Protein AF-A0A561V0P8-F1 (afdb_monomer_lite)

pLDDT: mean 84.34, std 19.6, range [34.81, 97.56]

Sequence (102 aa):
MCARGADRHHGPTCVIGVNARNLKTLHVDRDTFAKVAPSIPDHIVKVAASAVRGPQDLIAYADHGADAVLVGEALVTGPDPRTAVADLVAAGIRPSMRQSQD

InterPro domains:
  IPR011060 Ribulose-phosphate binding barrel [SSF51366] (14-90)
  IPR013785 Aldolase-type TIM barrel [G3DSA:3.20.20.70] (5-102)
  IPR013798 Indole-3-glycerol phosphate synthase domain [PF00218] (15-88)
  IPR045186 Indole-3-glycerol phosphate synthase [PTHR22854] (12-90)

Radius of gyration: 14.75 Å; chains: 1; bounding box: 41×28×32 Å

Foldseek 3Di:
DFDPDPDDPDPTAAEDEFEQADPVVRDGHLCSLLVCVVVDDLSHAYEYEPPCQALVSLVVSLVSPHPYYDDDPNLVVDPDNPVRVVRNVVSVPDPSPDDDDD

Organism: NCBI:txid887462

Structure (mmCIF, N/CA/C/O backbone):
data_AF-A0A561V0P8-F1
#
_entry.id   AF-A0A561V0P8-F1
#
loop_
_atom_site.group_PDB
_atom_site.id
_atom_site.type_symbol
_atom_site.label_atom_id
_atom_site.label_alt_id
_atom_site.label_comp_id
_atom_site.label_asym_id
_atom_site.label_entity_id
_atom_site.label_seq_id
_atom_site.pdbx_PDB_ins_code
_atom_site.Cartn_x
_atom_site.Cartn_y
_atom_site.Cartn_z
_atom_site.occupancy
_atom_site.B_iso_or_equiv
_atom_site.auth_seq_id
_atom_site.auth_comp_id
_atom_site.auth_asym_id
_atom_site.auth_atom_id
_atom_site.pdbx_PDB_model_num
ATOM 1 N N . MET A 1 1 ? -7.699 12.150 5.584 1.00 44.19 1 MET A N 1
ATOM 2 C CA . MET A 1 1 ? -7.993 13.361 4.782 1.00 44.19 1 MET A CA 1
ATOM 3 C C . MET A 1 1 ? -9.430 13.215 4.304 1.00 44.19 1 MET A C 1
ATOM 5 O O . MET A 1 1 ? -9.709 12.257 3.599 1.00 44.19 1 MET A O 1
ATOM 9 N N . CYS A 1 2 ? -10.364 14.057 4.753 1.00 44.47 2 CYS A N 1
ATOM 10 C CA . CYS A 1 2 ? -11.750 13.988 4.276 1.00 44.47 2 CYS A CA 1
ATOM 11 C C . CYS A 1 2 ? -11.829 14.694 2.922 1.00 44.47 2 CYS A C 1
ATOM 13 O O . CYS A 1 2 ? -11.693 15.918 2.863 1.00 44.47 2 CYS A O 1
ATOM 15 N N . ALA A 1 3 ? -12.016 13.941 1.843 1.00 44.91 3 ALA A N 1
ATOM 16 C CA . ALA A 1 3 ? -12.343 14.537 0.558 1.00 44.91 3 ALA A CA 1
ATOM 17 C C . ALA A 1 3 ? -13.835 14.894 0.583 1.00 44.91 3 ALA A C 1
ATOM 19 O O . ALA A 1 3 ? -14.683 14.031 0.804 1.00 44.91 3 ALA A O 1
ATOM 20 N N . ARG A 1 4 ? -14.172 16.174 0.400 1.00 42.19 4 ARG A N 1
ATOM 21 C CA . ARG A 1 4 ? -15.565 16.572 0.171 1.00 42.19 4 ARG A CA 1
ATOM 22 C C . ARG A 1 4 ? -15.920 16.174 -1.262 1.00 42.19 4 ARG A C 1
ATOM 24 O O . ARG A 1 4 ? -15.477 16.834 -2.196 1.00 42.19 4 ARG A O 1
ATOM 31 N N . GLY A 1 5 ? -16.667 15.085 -1.432 1.00 45.22 5 GLY A N 1
ATOM 32 C CA . GLY A 1 5 ? -17.305 14.754 -2.706 1.00 45.22 5 GLY A CA 1
ATOM 33 C C . GLY A 1 5 ? -18.402 15.774 -3.027 1.00 45.22 5 GLY A C 1
ATOM 34 O O . GLY A 1 5 ? -19.134 16.196 -2.137 1.00 45.22 5 GLY A O 1
ATOM 35 N N . ALA A 1 6 ? -18.488 16.201 -4.286 1.00 47.06 6 ALA A N 1
ATOM 36 C CA . ALA A 1 6 ? -19.380 17.261 -4.759 1.00 47.06 6 ALA A CA 1
ATOM 37 C C . ALA A 1 6 ? -20.801 16.777 -5.135 1.00 47.06 6 ALA A C 1
ATOM 39 O O . ALA A 1 6 ? -21.451 17.409 -5.965 1.00 47.06 6 ALA A O 1
ATOM 40 N N . ASP A 1 7 ? -21.296 15.684 -4.545 1.00 46.59 7 ASP A N 1
ATOM 41 C CA . ASP A 1 7 ? -22.622 15.128 -4.854 1.00 46.59 7 ASP A CA 1
ATOM 42 C C . ASP A 1 7 ? -23.526 15.080 -3.610 1.00 46.59 7 ASP A C 1
ATOM 44 O O . ASP A 1 7 ? -23.104 14.716 -2.513 1.00 46.59 7 ASP A O 1
ATOM 48 N N . ARG A 1 8 ? -24.783 15.500 -3.773 1.00 43.34 8 ARG A N 1
ATOM 49 C CA . ARG A 1 8 ? -25.718 15.913 -2.710 1.00 43.34 8 ARG A CA 1
ATOM 50 C C . ARG A 1 8 ? -26.493 14.757 -2.058 1.00 43.34 8 ARG A C 1
ATOM 52 O O . ARG A 1 8 ? -27.490 15.012 -1.388 1.00 43.34 8 ARG A O 1
ATOM 59 N N . HIS A 1 9 ? -26.033 13.511 -2.196 1.00 47.69 9 HIS A N 1
ATOM 60 C CA . HIS A 1 9 ? -26.743 12.332 -1.671 1.00 47.69 9 HIS A CA 1
ATOM 61 C C . HIS A 1 9 ? -25.894 11.311 -0.898 1.00 47.69 9 HIS A C 1
ATOM 63 O O . HIS A 1 9 ? -26.439 10.299 -0.468 1.00 47.69 9 HIS A O 1
ATOM 69 N N . HIS A 1 10 ? -24.604 11.556 -0.659 1.00 49.19 10 HIS A N 1
ATOM 70 C CA . HIS A 1 10 ? -23.785 10.740 0.247 1.00 49.19 10 HIS A CA 1
ATOM 71 C C . HIS A 1 10 ? -22.980 11.663 1.170 1.00 49.19 10 HIS A C 1
ATOM 73 O O . HIS A 1 10 ? -22.413 12.658 0.723 1.00 49.19 10 HIS A O 1
ATOM 79 N N . GLY A 1 11 ? -22.964 11.364 2.472 1.00 49.22 11 GLY A N 1
ATOM 80 C CA . GLY A 1 11 ? -22.168 12.105 3.455 1.00 49.22 11 GLY A CA 1
ATOM 81 C C . GLY A 1 11 ? -20.664 12.102 3.122 1.00 49.22 11 GLY A C 1
ATOM 82 O O . GLY A 1 11 ? -20.225 11.375 2.230 1.00 49.22 11 GLY A O 1
ATOM 83 N N . PRO A 1 12 ? -19.844 12.911 3.818 1.00 55.50 12 PRO A N 1
ATOM 84 C CA . PRO A 1 12 ? -18.423 13.042 3.508 1.00 55.50 12 PRO A CA 1
ATOM 85 C C . PRO A 1 12 ? -17.709 11.684 3.550 1.00 55.50 12 PRO A C 1
ATOM 87 O O . PRO A 1 12 ? -17.623 11.045 4.596 1.00 55.50 12 PRO A O 1
ATOM 90 N N . THR A 1 13 ? -17.146 11.269 2.416 1.00 66.75 13 THR A N 1
ATOM 91 C CA . THR A 1 13 ? -16.286 10.087 2.323 1.00 66.75 13 THR A CA 1
ATOM 92 C C . THR A 1 13 ? -14.945 10.379 2.991 1.00 66.75 13 THR A C 1
ATOM 94 O O . THR A 1 13 ? -14.141 11.183 2.505 1.00 66.75 13 THR A O 1
ATOM 97 N N . CYS A 1 14 ? -14.704 9.748 4.137 1.00 88.00 14 CYS A N 1
ATOM 98 C CA . CYS A 1 14 ? -13.429 9.829 4.836 1.00 88.00 14 CYS A CA 1
ATOM 99 C C . CYS A 1 14 ? -12.473 8.759 4.298 1.00 88.00 14 CYS A C 1
ATOM 101 O O . CYS A 1 14 ? -12.858 7.601 4.137 1.00 88.00 14 CYS A O 1
ATOM 103 N N . VAL A 1 15 ? -11.224 9.154 4.044 1.00 94.12 15 VAL A N 1
ATOM 104 C CA . VAL A 1 15 ? -10.145 8.247 3.639 1.00 94.12 15 VAL A CA 1
ATOM 105 C C . VAL A 1 15 ? -8.996 8.370 4.634 1.00 94.12 15 VAL A C 1
ATOM 107 O O . VAL A 1 15 ? -8.527 9.483 4.934 1.00 94.12 15 VAL A O 1
ATOM 110 N N . ILE A 1 16 ? -8.519 7.228 5.122 1.00 95.69 16 ILE A N 1
ATOM 111 C CA . ILE A 1 16 ? -7.324 7.126 5.959 1.00 95.69 16 ILE A CA 1
ATOM 112 C C . ILE A 1 16 ? -6.307 6.237 5.249 1.00 95.69 16 ILE A C 1
ATOM 114 O O . ILE A 1 16 ? -6.564 5.071 4.963 1.00 95.69 16 ILE A O 1
ATOM 118 N N . GLY A 1 17 ? -5.134 6.808 4.978 1.00 96.31 17 GLY A N 1
ATOM 119 C CA . GLY A 1 17 ? -3.976 6.068 4.499 1.00 96.31 17 GLY A CA 1
ATOM 120 C C . GLY A 1 17 ? -3.058 5.696 5.656 1.00 96.31 17 GLY A C 1
ATOM 121 O O . GLY A 1 17 ? -2.638 6.579 6.406 1.00 96.31 17 GLY A O 1
ATOM 122 N N . VAL A 1 18 ? -2.718 4.416 5.784 1.00 97.31 18 VAL A N 1
ATOM 123 C CA . VAL A 1 18 ? -1.706 3.936 6.731 1.00 97.31 18 VAL A CA 1
ATOM 124 C C . VAL A 1 18 ? -0.406 3.718 5.968 1.00 97.31 18 VAL A C 1
ATOM 126 O O . VAL A 1 18 ? -0.323 2.864 5.087 1.00 97.31 18 VAL A O 1
ATOM 129 N N . ASN A 1 19 ? 0.610 4.516 6.293 1.00 97.31 19 ASN A N 1
ATOM 130 C CA . ASN A 1 19 ? 1.916 4.438 5.652 1.00 97.31 19 ASN A CA 1
ATOM 131 C C . ASN A 1 19 ? 2.832 3.483 6.426 1.00 97.31 19 ASN A C 1
ATOM 133 O O . ASN A 1 19 ? 3.204 3.770 7.562 1.00 97.31 19 ASN A O 1
ATOM 137 N N . ALA A 1 20 ? 3.231 2.379 5.795 1.00 96.31 20 ALA A N 1
ATOM 138 C CA . ALA A 1 20 ? 4.167 1.404 6.358 1.00 96.31 20 ALA A CA 1
ATOM 139 C C . ALA A 1 20 ? 5.592 1.963 6.546 1.00 96.31 20 ALA A C 1
ATOM 141 O O . ALA A 1 20 ? 6.427 1.326 7.186 1.00 96.31 20 ALA A O 1
ATOM 142 N N . ARG A 1 21 ? 5.899 3.144 5.989 1.00 96.56 21 ARG A N 1
ATOM 143 C CA . ARG A 1 21 ? 7.196 3.812 6.130 1.00 96.56 21 ARG A CA 1
ATOM 144 C C . ARG A 1 21 ? 7.143 4.881 7.215 1.00 96.56 21 ARG A C 1
ATOM 146 O O . ARG A 1 21 ? 6.407 5.863 7.109 1.00 96.56 21 ARG A O 1
ATOM 153 N N . ASN A 1 22 ? 8.008 4.751 8.213 1.00 95.38 22 ASN A N 1
ATOM 154 C CA . ASN A 1 22 ? 8.266 5.825 9.161 1.00 95.38 22 ASN A CA 1
ATOM 155 C C . ASN A 1 22 ? 9.002 6.969 8.444 1.00 95.38 22 ASN A C 1
ATOM 157 O O . ASN A 1 22 ? 10.110 6.780 7.960 1.00 95.38 22 ASN A O 1
ATOM 161 N N . LEU A 1 23 ? 8.422 8.168 8.385 1.00 95.56 23 LEU A N 1
ATOM 162 C CA . LEU A 1 23 ? 9.010 9.284 7.629 1.00 95.56 23 LEU A CA 1
ATOM 163 C C . LEU A 1 23 ? 10.245 9.922 8.288 1.00 95.56 23 LEU A C 1
ATOM 165 O O . LEU A 1 23 ? 10.969 10.651 7.620 1.00 95.56 23 LEU A O 1
ATOM 169 N N . LYS A 1 24 ? 10.505 9.653 9.574 1.00 96.69 24 LYS A N 1
ATOM 170 C CA . LYS A 1 24 ? 11.695 10.158 10.280 1.00 96.69 24 LYS A CA 1
ATOM 171 C C . LYS A 1 24 ? 12.917 9.274 10.043 1.00 96.69 24 LYS A C 1
ATOM 173 O O . LYS A 1 24 ? 14.023 9.785 9.936 1.00 96.69 24 LYS A O 1
ATOM 178 N N . THR A 1 25 ? 12.718 7.956 9.995 1.00 96.94 25 THR A N 1
ATOM 179 C CA . THR A 1 25 ? 13.808 6.967 9.880 1.00 96.94 25 THR A CA 1
ATOM 180 C C . THR A 1 25 ? 13.864 6.281 8.521 1.00 96.94 25 THR A C 1
ATOM 182 O O . THR A 1 25 ? 14.819 5.571 8.232 1.00 96.94 25 THR A O 1
ATOM 185 N N . LEU A 1 26 ? 12.822 6.447 7.706 1.00 94.25 26 LEU A N 1
ATOM 186 C CA . LEU A 1 26 ? 12.575 5.751 6.439 1.00 94.25 26 LEU A CA 1
ATOM 187 C C . LEU A 1 26 ? 12.457 4.225 6.554 1.00 94.25 26 LEU A C 1
ATOM 189 O O . LEU A 1 26 ? 12.297 3.557 5.530 1.00 94.25 26 LEU A O 1
ATOM 193 N N . HIS A 1 27 ? 12.464 3.689 7.779 1.00 95.94 27 HIS A N 1
ATOM 194 C CA . HIS A 1 27 ? 12.245 2.276 8.053 1.00 95.94 27 HIS A CA 1
ATOM 195 C C . HIS A 1 27 ? 10.836 1.863 7.628 1.00 95.94 27 HIS A C 1
ATOM 197 O O . HIS A 1 27 ? 9.860 2.566 7.908 1.00 95.94 27 HIS A O 1
ATOM 203 N N . VAL A 1 28 ? 10.740 0.704 6.985 1.00 94.31 28 VAL A N 1
ATOM 204 C CA . VAL A 1 28 ? 9.481 0.124 6.526 1.00 94.31 28 VAL A CA 1
ATOM 205 C C . VAL A 1 28 ? 9.096 -1.027 7.452 1.00 94.31 28 VAL A C 1
ATOM 207 O O . VAL A 1 28 ? 9.780 -2.044 7.484 1.00 94.31 28 VAL A O 1
ATOM 210 N N . ASP A 1 29 ? 7.995 -0.872 8.187 1.00 95.06 29 ASP A N 1
ATOM 211 C CA . ASP A 1 29 ? 7.345 -1.955 8.935 1.00 95.06 29 ASP A CA 1
ATOM 212 C C . ASP A 1 29 ? 6.065 -2.361 8.196 1.00 95.06 29 ASP A C 1
ATOM 214 O O . ASP A 1 29 ? 5.076 -1.621 8.167 1.00 95.06 29 ASP A O 1
ATOM 218 N N . ARG A 1 30 ? 6.090 -3.552 7.591 1.00 91.31 30 ARG A N 1
ATOM 219 C CA . ARG A 1 30 ? 4.997 -4.065 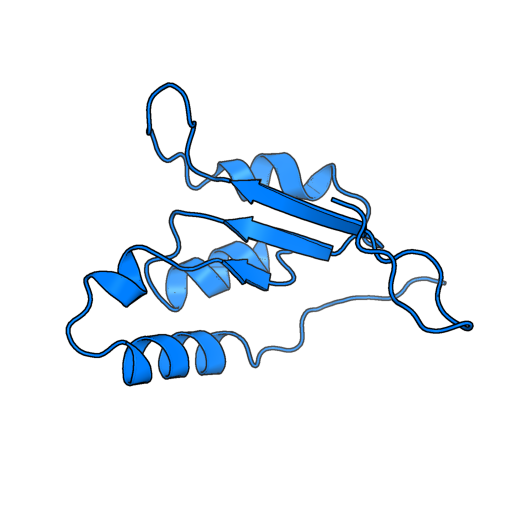6.756 1.00 91.31 30 ARG A CA 1
ATOM 220 C C . ARG A 1 30 ? 3.757 -4.432 7.566 1.00 91.31 30 ARG A C 1
ATOM 222 O O . ARG A 1 30 ? 2.658 -4.362 7.018 1.00 91.31 30 ARG A O 1
ATOM 229 N N . ASP A 1 31 ? 3.925 -4.695 8.859 1.00 95.25 31 ASP A N 1
ATOM 230 C CA . ASP A 1 31 ? 2.843 -5.066 9.770 1.00 95.25 31 ASP A CA 1
ATOM 231 C C . ASP A 1 31 ? 2.095 -3.836 10.304 1.00 95.25 31 ASP A C 1
ATOM 233 O O . ASP A 1 31 ? 1.057 -3.970 10.951 1.00 95.25 31 ASP A O 1
ATOM 237 N N . THR A 1 32 ? 2.591 -2.620 10.030 1.00 96.88 32 THR A N 1
ATOM 238 C CA . THR A 1 32 ? 1.961 -1.361 10.472 1.00 96.88 32 THR A CA 1
ATOM 239 C C . THR A 1 32 ? 0.485 -1.308 10.091 1.00 96.88 32 THR A C 1
ATOM 241 O O . THR A 1 32 ? -0.347 -0.921 10.908 1.00 96.88 32 THR A O 1
ATOM 244 N N . PHE A 1 33 ? 0.140 -1.724 8.868 1.00 97.31 33 PHE A N 1
ATOM 245 C CA . PHE A 1 33 ? -1.250 -1.726 8.420 1.00 97.31 33 PHE A CA 1
ATOM 246 C C . PHE A 1 33 ? -2.113 -2.661 9.269 1.00 97.31 33 PHE A C 1
ATOM 248 O O . PHE A 1 33 ? -3.117 -2.217 9.812 1.00 97.31 33 PHE A O 1
ATOM 255 N N . ALA A 1 34 ? -1.690 -3.915 9.449 1.00 96.38 34 ALA A N 1
ATOM 256 C CA . ALA A 1 34 ? -2.418 -4.911 10.235 1.00 96.38 34 ALA A CA 1
ATOM 257 C C . ALA A 1 34 ? -2.630 -4.472 11.695 1.00 96.38 34 ALA A C 1
ATOM 259 O O . ALA A 1 34 ? -3.667 -4.761 12.287 1.00 96.38 34 ALA A O 1
ATOM 260 N N . LYS A 1 35 ? -1.673 -3.727 12.266 1.00 97.31 35 LYS A N 1
ATOM 261 C CA . LYS A 1 35 ? -1.763 -3.171 13.626 1.00 97.31 35 LYS A CA 1
ATOM 262 C C . LYS A 1 35 ? -2.759 -2.008 13.726 1.00 97.31 35 LYS A C 1
ATOM 264 O O . LYS A 1 35 ? -3.415 -1.859 14.752 1.00 97.31 35 LYS A O 1
ATOM 269 N N . VAL A 1 36 ? -2.856 -1.167 12.693 1.00 97.00 36 VAL A N 1
ATOM 270 C CA . VAL A 1 36 ? -3.648 0.079 12.722 1.00 97.00 36 VAL A CA 1
ATOM 271 C C . VAL A 1 36 ? -5.060 -0.108 12.164 1.00 97.00 36 VAL A C 1
ATOM 273 O O . VAL A 1 36 ? -6.002 0.470 12.704 1.00 97.00 36 VAL A O 1
ATOM 276 N N . ALA A 1 37 ? -5.232 -0.911 11.113 1.00 96.06 37 ALA A N 1
ATOM 277 C CA . ALA A 1 37 ? -6.500 -1.078 10.402 1.00 96.06 37 ALA A CA 1
ATOM 278 C C . ALA A 1 37 ? -7.702 -1.438 11.301 1.00 96.06 37 ALA A C 1
ATOM 280 O O . ALA A 1 37 ? -8.763 -0.848 11.085 1.00 96.06 37 ALA A O 1
ATOM 281 N N . PRO A 1 38 ? -7.569 -2.286 12.347 1.00 96.06 38 PRO A N 1
ATOM 282 C CA . PRO A 1 38 ? -8.678 -2.590 13.259 1.00 96.06 38 PRO A CA 1
ATOM 283 C C . PRO A 1 38 ? -9.198 -1.388 14.064 1.00 96.06 38 PRO A C 1
ATOM 285 O O . PRO A 1 38 ? -10.314 -1.423 14.566 1.00 96.06 38 PRO A O 1
ATOM 288 N N . SER A 1 39 ? -8.402 -0.322 14.205 1.00 96.69 39 SER A N 1
ATOM 289 C CA . SER A 1 39 ? -8.813 0.912 14.895 1.00 96.69 39 SER A CA 1
ATOM 290 C C . SER A 1 39 ? -9.553 1.905 13.992 1.00 96.69 39 SER A C 1
ATOM 292 O O . SER A 1 39 ? -10.085 2.902 14.480 1.00 96.69 39 SER A O 1
ATOM 294 N N . ILE A 1 40 ? -9.579 1.658 12.677 1.00 94.38 40 ILE A N 1
ATOM 295 C CA . ILE A 1 40 ? -10.234 2.526 11.700 1.00 94.38 40 ILE A CA 1
ATOM 296 C C . ILE A 1 40 ? -11.674 2.032 11.485 1.00 94.38 40 ILE A C 1
ATOM 298 O O . ILE A 1 40 ? -11.845 0.892 11.049 1.00 94.38 40 ILE A O 1
ATOM 302 N N . PRO A 1 41 ? -12.701 2.873 11.722 1.00 93.44 41 PRO A N 1
ATOM 303 C CA . PRO A 1 41 ? -14.096 2.513 11.475 1.00 93.44 41 PRO A CA 1
ATOM 304 C C . PRO A 1 41 ? -14.354 2.024 10.043 1.00 93.44 41 PRO A C 1
ATOM 306 O O . PRO A 1 41 ? -13.830 2.590 9.087 1.00 93.44 41 PRO A O 1
ATOM 309 N N . ASP A 1 42 ? -15.235 1.037 9.877 1.00 89.50 42 ASP A N 1
ATOM 310 C CA . ASP A 1 42 ? -15.475 0.368 8.582 1.00 89.50 42 ASP A CA 1
ATOM 311 C C . ASP A 1 42 ? -16.168 1.235 7.520 1.00 89.50 42 ASP A C 1
ATOM 313 O O . ASP A 1 42 ? -16.162 0.919 6.328 1.00 89.50 42 ASP A O 1
ATOM 317 N N . HIS A 1 43 ? -16.755 2.363 7.925 1.00 87.62 43 HIS A N 1
ATOM 318 C CA . HIS A 1 43 ? -17.303 3.350 6.993 1.00 87.62 43 HIS A CA 1
ATOM 319 C C . HIS A 1 43 ? -16.223 4.236 6.347 1.00 87.62 43 HIS A C 1
ATOM 321 O O . HIS A 1 43 ? -16.530 4.994 5.426 1.00 87.62 43 HIS A O 1
ATOM 327 N N . ILE A 1 44 ? -14.977 4.168 6.825 1.00 92.75 44 ILE A N 1
ATOM 328 C CA . ILE A 1 44 ? -13.836 4.919 6.296 1.00 92.75 44 ILE A CA 1
ATOM 329 C C . ILE A 1 44 ? -13.079 4.036 5.310 1.00 92.75 44 ILE A C 1
ATOM 331 O O . ILE A 1 44 ? -12.757 2.896 5.627 1.00 92.75 44 ILE A O 1
ATOM 335 N N . VAL A 1 45 ? -12.729 4.595 4.151 1.00 93.50 45 VAL A N 1
ATOM 336 C CA . VAL A 1 45 ? -11.875 3.914 3.170 1.00 93.50 45 VAL A CA 1
ATOM 337 C C . VAL A 1 45 ? -10.447 3.827 3.711 1.00 93.50 45 VAL A C 1
ATOM 339 O O . VAL A 1 45 ? -9.819 4.855 4.007 1.00 93.50 45 VAL A O 1
ATOM 342 N N . LYS A 1 46 ? -9.924 2.608 3.818 1.00 95.69 46 LYS A N 1
ATOM 343 C CA . LYS A 1 46 ? -8.601 2.279 4.355 1.00 95.69 46 LYS A CA 1
ATOM 344 C C . LYS A 1 46 ? -7.634 2.046 3.196 1.00 95.69 46 LYS A C 1
ATOM 346 O O . LYS A 1 46 ? -7.818 1.136 2.392 1.00 95.69 46 LYS A O 1
ATOM 351 N N . VAL A 1 47 ? -6.578 2.854 3.113 1.00 96.56 47 VAL A N 1
ATOM 352 C CA . VAL A 1 47 ? -5.547 2.732 2.068 1.00 96.56 47 VAL A CA 1
ATOM 353 C C . VAL A 1 47 ? -4.238 2.256 2.686 1.00 96.56 47 VAL A C 1
ATOM 355 O O . VAL A 1 47 ? -3.679 2.934 3.551 1.00 96.56 47 VAL A O 1
ATOM 358 N N . ALA A 1 48 ? -3.713 1.118 2.237 1.00 96.69 48 ALA A N 1
ATOM 359 C CA . ALA A 1 48 ? -2.363 0.689 2.594 1.00 96.69 48 ALA A CA 1
ATOM 360 C C . ALA A 1 48 ? -1.342 1.393 1.691 1.00 96.69 48 ALA A C 1
ATOM 362 O O . ALA A 1 48 ? -1.443 1.334 0.465 1.00 96.69 48 ALA A O 1
ATOM 363 N N . ALA A 1 49 ? -0.362 2.076 2.280 1.00 95.06 49 ALA A N 1
ATOM 364 C CA . ALA A 1 49 ? 0.651 2.819 1.538 1.00 95.06 49 ALA A CA 1
ATOM 365 C C . ALA A 1 49 ? 2.066 2.374 1.917 1.00 95.06 49 ALA A C 1
ATOM 367 O O . ALA A 1 49 ? 2.354 2.105 3.084 1.00 95.06 49 ALA A O 1
ATOM 368 N N . SER A 1 50 ? 2.964 2.398 0.928 1.00 89.25 50 SER A N 1
ATOM 369 C CA . SER A 1 50 ? 4.329 1.854 1.007 1.00 89.25 50 SER A CA 1
ATOM 370 C C . SER A 1 50 ? 4.373 0.326 1.143 1.00 89.25 50 SER A C 1
ATOM 372 O O . SER A 1 50 ? 3.402 -0.317 1.516 1.00 89.25 50 SER A O 1
ATOM 374 N N . ALA A 1 51 ? 5.529 -0.264 0.823 1.00 87.06 51 ALA A N 1
ATOM 375 C CA . ALA A 1 51 ? 5.810 -1.700 0.961 1.00 87.06 51 ALA A CA 1
ATOM 376 C C . ALA A 1 51 ? 4.967 -2.670 0.110 1.00 87.06 51 ALA A C 1
ATOM 378 O O . ALA A 1 51 ? 5.045 -3.882 0.309 1.00 87.06 51 ALA A O 1
ATOM 379 N N . VAL A 1 52 ? 4.211 -2.155 -0.860 1.00 92.25 52 VAL A N 1
ATOM 380 C CA . VAL A 1 52 ? 3.545 -2.957 -1.889 1.00 92.25 52 VAL A CA 1
ATOM 381 C C . VAL A 1 52 ? 4.518 -3.141 -3.045 1.00 92.25 52 VAL A C 1
ATOM 383 O O . VAL A 1 52 ? 4.806 -2.189 -3.771 1.00 92.25 52 VAL A O 1
ATOM 386 N N . ARG A 1 53 ? 5.067 -4.347 -3.193 1.00 92.94 53 ARG A N 1
ATOM 387 C CA . ARG A 1 53 ? 6.043 -4.669 -4.250 1.00 92.94 53 ARG A CA 1
ATOM 388 C C . ARG A 1 53 ? 5.423 -5.458 -5.398 1.00 92.94 53 ARG A C 1
ATOM 390 O O . ARG A 1 53 ? 6.036 -5.578 -6.448 1.00 92.94 53 ARG A O 1
ATOM 397 N N . GLY A 1 54 ? 4.215 -5.984 -5.202 1.00 94.12 54 GLY A N 1
ATOM 398 C CA . GLY A 1 54 ? 3.503 -6.763 -6.204 1.00 94.12 54 GLY A CA 1
ATOM 399 C C . GLY A 1 54 ? 2.214 -7.395 -5.668 1.00 94.12 54 GLY A C 1
ATOM 400 O O . GLY A 1 54 ? 1.799 -7.096 -4.543 1.00 94.12 54 GLY A O 1
ATOM 401 N N . PRO A 1 55 ? 1.600 -8.297 -6.454 1.00 95.06 55 PRO A N 1
ATOM 402 C CA . PRO A 1 55 ? 0.317 -8.938 -6.155 1.00 95.06 55 PRO A CA 1
ATOM 403 C C . PRO A 1 55 ? 0.195 -9.583 -4.770 1.00 95.06 55 PRO A C 1
ATOM 405 O O . PRO A 1 55 ? -0.828 -9.432 -4.111 1.00 95.06 55 PRO A O 1
ATOM 408 N N . GLN A 1 56 ? 1.232 -10.284 -4.301 1.00 94.88 56 GLN A N 1
ATOM 409 C CA . GLN A 1 56 ? 1.194 -10.965 -2.999 1.00 94.88 56 GLN A CA 1
ATOM 410 C C . GLN A 1 56 ? 1.069 -9.982 -1.833 1.00 94.88 56 GLN A C 1
ATOM 412 O O . GLN A 1 56 ? 0.324 -10.227 -0.889 1.00 94.88 56 GLN A O 1
ATOM 417 N N . ASP A 1 57 ? 1.771 -8.852 -1.920 1.00 94.75 57 ASP A N 1
ATOM 418 C CA . ASP A 1 57 ? 1.712 -7.817 -0.893 1.00 94.75 57 ASP A CA 1
ATOM 419 C C . ASP A 1 57 ? 0.332 -7.140 -0.892 1.00 94.75 57 ASP A C 1
ATOM 421 O O . ASP A 1 57 ? -0.210 -6.862 0.173 1.00 94.75 57 ASP A O 1
ATOM 425 N N . LEU A 1 58 ? -0.256 -6.921 -2.077 1.00 94.69 58 LEU A N 1
ATOM 426 C CA . LEU A 1 58 ? -1.623 -6.412 -2.216 1.00 94.69 58 LEU A CA 1
ATOM 427 C C . LEU A 1 58 ? 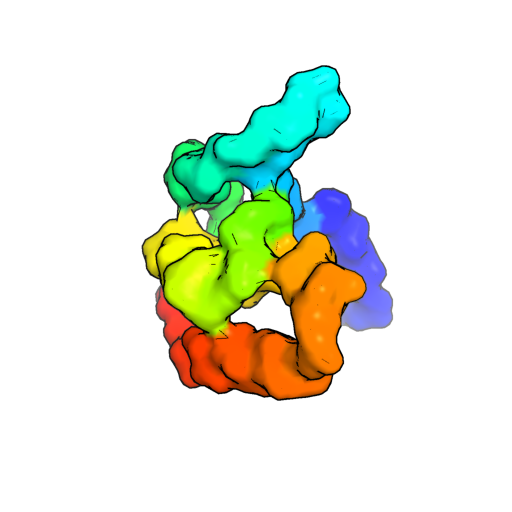-2.633 -7.349 -1.551 1.00 94.69 58 LEU A C 1
ATOM 429 O O . LEU A 1 58 ? -3.454 -6.880 -0.768 1.00 94.69 58 LEU A O 1
ATOM 433 N N . ILE A 1 59 ? -2.552 -8.654 -1.831 1.00 94.31 59 ILE A N 1
ATOM 434 C CA . ILE A 1 59 ? -3.448 -9.657 -1.240 1.00 94.31 59 ILE A CA 1
ATOM 435 C C . ILE A 1 59 ? -3.327 -9.642 0.287 1.00 94.31 59 ILE A C 1
ATOM 437 O O . ILE A 1 59 ? -4.344 -9.574 0.964 1.00 94.31 59 ILE A O 1
ATOM 441 N N . ALA A 1 60 ? -2.107 -9.603 0.828 1.00 93.94 60 ALA A N 1
ATOM 442 C CA . ALA A 1 60 ? -1.901 -9.531 2.274 1.00 93.94 60 ALA A CA 1
ATOM 443 C C . ALA A 1 60 ? -2.528 -8.269 2.899 1.00 93.94 60 ALA A C 1
ATOM 445 O O . ALA A 1 60 ? -3.156 -8.343 3.952 1.00 93.94 60 ALA A O 1
ATOM 446 N N . TYR A 1 61 ? -2.406 -7.102 2.255 1.00 95.69 61 TYR A N 1
ATOM 447 C CA . TYR A 1 61 ? -3.070 -5.889 2.742 1.00 95.69 61 TYR A CA 1
ATOM 448 C C . TYR A 1 61 ? -4.597 -5.968 2.633 1.00 95.69 61 TYR A C 1
ATOM 450 O O . TYR A 1 61 ? -5.289 -5.506 3.542 1.00 95.69 61 TYR A O 1
ATOM 458 N N . ALA A 1 62 ? -5.125 -6.575 1.569 1.00 94.00 62 ALA A N 1
ATOM 459 C CA . ALA A 1 62 ? -6.558 -6.815 1.417 1.00 94.00 62 ALA A CA 1
ATOM 460 C C . ALA A 1 62 ? -7.095 -7.759 2.508 1.00 94.00 62 ALA A C 1
ATOM 462 O O . ALA A 1 62 ? -8.132 -7.467 3.100 1.00 94.00 62 ALA A O 1
ATOM 463 N N . ASP A 1 63 ? -6.355 -8.819 2.854 1.00 93.75 63 ASP A N 1
ATOM 464 C CA . ASP A 1 63 ? -6.698 -9.747 3.944 1.00 93.75 63 ASP A CA 1
ATOM 465 C C . ASP A 1 63 ? -6.722 -9.046 5.321 1.00 93.75 63 ASP A C 1
ATOM 467 O O . ASP A 1 63 ? -7.429 -9.471 6.234 1.00 93.75 63 ASP A O 1
ATOM 471 N N . HIS A 1 64 ? -6.002 -7.929 5.467 1.00 94.81 64 HIS A N 1
ATOM 472 C CA . HIS A 1 64 ? -6.044 -7.058 6.646 1.00 94.81 64 HIS A CA 1
ATOM 473 C C . HIS A 1 64 ? -7.083 -5.925 6.558 1.00 94.81 64 HIS A C 1
ATOM 475 O O . HIS A 1 64 ? -7.126 -5.060 7.437 1.00 94.81 64 HIS A O 1
ATOM 481 N N . GLY A 1 65 ? -7.926 -5.918 5.524 1.00 94.12 65 GLY A N 1
ATOM 482 C CA . GLY A 1 65 ? -9.030 -4.971 5.367 1.00 94.12 65 GLY A CA 1
ATOM 483 C C . GLY A 1 65 ? -8.671 -3.675 4.639 1.00 94.12 65 GLY A C 1
ATOM 484 O O . GLY A 1 65 ? -9.342 -2.667 4.848 1.00 94.12 65 GLY A O 1
ATOM 485 N N . ALA A 1 66 ? -7.616 -3.656 3.820 1.00 95.38 66 ALA A N 1
ATOM 486 C CA . ALA A 1 66 ? -7.375 -2.536 2.914 1.00 95.38 66 ALA A CA 1
ATOM 487 C C . ALA A 1 66 ? -8.416 -2.510 1.785 1.00 95.38 66 ALA A C 1
ATOM 489 O O . ALA A 1 66 ? -8.596 -3.500 1.080 1.00 95.38 66 ALA A O 1
ATOM 490 N N . ASP A 1 67 ? -9.034 -1.349 1.568 1.00 94.88 67 ASP A N 1
ATOM 491 C CA . ASP A 1 67 ? -9.919 -1.104 0.424 1.00 94.88 67 ASP A CA 1
ATOM 492 C C . ASP A 1 67 ? -9.122 -0.769 -0.843 1.00 94.88 67 ASP A C 1
ATOM 494 O O . ASP A 1 67 ? -9.577 -0.985 -1.964 1.00 94.88 67 ASP A O 1
ATOM 498 N N . ALA A 1 68 ? -7.923 -0.210 -0.666 1.00 94.81 68 ALA A N 1
ATOM 499 C CA . ALA A 1 68 ? -7.016 0.127 -1.751 1.00 94.81 68 ALA A CA 1
ATOM 500 C C . ALA A 1 68 ? -5.552 0.062 -1.305 1.00 94.81 68 ALA A C 1
ATOM 502 O O . ALA A 1 68 ? -5.222 0.179 -0.121 1.00 94.81 68 ALA A O 1
ATOM 503 N N . VAL A 1 69 ? -4.660 -0.045 -2.288 1.00 96.12 69 VAL A N 1
ATOM 504 C CA . VAL A 1 69 ? -3.213 0.074 -2.101 1.00 96.12 69 VAL A CA 1
ATOM 505 C C . VAL A 1 69 ? -2.661 1.268 -2.874 1.00 96.12 69 VAL A C 1
ATOM 507 O O . VAL A 1 69 ? -3.089 1.551 -3.991 1.00 96.12 69 VAL A O 1
ATOM 510 N N . LEU A 1 70 ? -1.675 1.952 -2.295 1.00 96.56 70 LEU A N 1
ATOM 511 C CA . LEU A 1 70 ? -0.889 2.983 -2.967 1.00 96.56 70 LEU A CA 1
ATOM 512 C C . LEU A 1 70 ? 0.508 2.436 -3.264 1.00 96.56 70 LEU A C 1
ATOM 514 O O . LEU A 1 70 ? 1.289 2.153 -2.351 1.00 96.56 70 LEU A O 1
ATOM 518 N N . VAL A 1 71 ? 0.824 2.326 -4.555 1.00 95.12 71 VAL A N 1
ATOM 519 C CA . VAL A 1 71 ? 2.080 1.759 -5.060 1.00 95.12 71 VAL A CA 1
ATOM 520 C C . VAL A 1 71 ? 2.876 2.841 -5.783 1.00 95.12 71 VAL A C 1
ATOM 522 O O . VAL A 1 71 ? 2.349 3.520 -6.657 1.00 95.12 71 VAL A O 1
ATOM 525 N N . GLY A 1 72 ? 4.142 3.015 -5.404 1.00 92.94 72 GLY A N 1
ATOM 526 C CA . GLY A 1 72 ? 5.041 4.011 -5.995 1.00 92.94 72 GLY A CA 1
ATOM 527 C C . GLY A 1 72 ? 6.337 3.377 -6.483 1.00 92.94 72 GLY A C 1
ATOM 528 O O . GLY A 1 72 ? 6.482 3.093 -7.665 1.00 92.94 72 GLY A O 1
ATOM 529 N N . GLU A 1 73 ? 7.262 3.113 -5.557 1.00 91.88 73 GLU A N 1
ATOM 530 C CA . GLU A 1 73 ? 8.631 2.644 -5.836 1.00 91.88 73 GLU A CA 1
ATOM 531 C C . GLU A 1 73 ? 8.699 1.443 -6.796 1.00 91.88 73 GLU A C 1
ATOM 533 O O . GLU A 1 73 ? 9.454 1.473 -7.766 1.00 91.88 73 GLU A O 1
ATOM 538 N N . ALA A 1 74 ? 7.863 0.423 -6.582 1.00 90.75 74 ALA A N 1
ATOM 539 C CA . ALA A 1 74 ? 7.835 -0.771 -7.429 1.00 90.75 74 ALA A CA 1
ATOM 540 C C . ALA A 1 74 ? 7.403 -0.477 -8.878 1.00 90.75 74 ALA A C 1
ATOM 542 O O . ALA A 1 74 ? 7.873 -1.133 -9.801 1.00 90.75 74 ALA A O 1
ATOM 543 N N . LEU A 1 75 ? 6.545 0.530 -9.090 1.00 94.56 75 LEU A N 1
ATOM 544 C CA . LEU A 1 75 ? 6.106 0.932 -10.428 1.00 94.56 75 LEU A CA 1
ATOM 545 C C . LEU A 1 75 ? 7.128 1.835 -11.123 1.00 94.56 75 LEU A C 1
ATOM 547 O O . LEU A 1 75 ? 7.298 1.729 -12.330 1.00 94.56 75 LEU A O 1
ATOM 551 N N . VAL A 1 76 ? 7.814 2.714 -10.384 1.00 94.25 76 VAL A N 1
ATOM 552 C CA . VAL A 1 76 ? 8.760 3.679 -10.982 1.00 94.25 76 VAL A CA 1
ATOM 553 C C . VAL A 1 76 ? 10.150 3.098 -11.239 1.00 94.25 76 VAL A C 1
ATOM 555 O O . VAL A 1 76 ? 10.879 3.631 -12.069 1.00 94.25 76 VAL A O 1
ATOM 558 N N . THR A 1 77 ? 10.534 2.034 -10.530 1.00 92.81 77 THR A N 1
ATOM 559 C CA . THR A 1 77 ? 11.834 1.360 -10.713 1.00 92.81 77 THR A CA 1
ATOM 560 C C . THR A 1 77 ? 11.741 0.098 -11.574 1.00 92.81 77 THR A C 1
ATOM 562 O O . THR A 1 77 ? 12.766 -0.410 -12.026 1.00 92.81 77 THR A O 1
ATOM 565 N N . GLY A 1 78 ? 10.528 -0.413 -11.801 1.00 90.69 78 GLY A N 1
ATOM 566 C CA . GLY A 1 78 ? 10.287 -1.600 -12.613 1.00 90.69 78 GLY A CA 1
ATOM 567 C C . GLY A 1 78 ? 10.512 -1.360 -14.115 1.00 90.69 78 GLY A C 1
ATOM 568 O O . GLY A 1 78 ? 10.355 -0.236 -14.593 1.00 90.69 78 GLY A O 1
ATOM 569 N N . PRO A 1 79 ? 10.841 -2.413 -14.885 1.00 93.06 79 PRO A N 1
ATOM 570 C CA . PRO A 1 79 ? 11.113 -2.300 -16.321 1.00 93.06 79 PRO A CA 1
ATOM 571 C C . PRO A 1 79 ? 9.849 -2.089 -17.172 1.00 93.06 79 PRO A C 1
ATOM 573 O O . PRO A 1 79 ? 9.947 -1.585 -18.287 1.00 93.06 79 PRO A O 1
ATOM 576 N N . ASP A 1 80 ? 8.675 -2.477 -16.663 1.00 96.69 80 ASP A N 1
ATOM 577 C CA . ASP A 1 80 ? 7.386 -2.348 -17.348 1.00 96.69 80 ASP A CA 1
ATOM 578 C C . ASP A 1 80 ? 6.267 -1.983 -16.348 1.00 96.69 80 ASP A C 1
ATOM 580 O O . ASP A 1 80 ? 5.633 -2.866 -15.757 1.00 96.69 80 ASP A O 1
ATOM 584 N N . PRO A 1 81 ? 5.998 -0.681 -16.136 1.00 95.81 81 PRO A N 1
ATOM 585 C CA . PRO A 1 81 ? 4.956 -0.235 -15.215 1.00 95.81 81 PRO A CA 1
ATOM 586 C C . PRO A 1 81 ? 3.549 -0.641 -15.665 1.00 95.81 81 PRO A C 1
ATOM 588 O O . PRO A 1 81 ? 2.665 -0.788 -14.822 1.00 95.81 81 PRO A O 1
ATOM 591 N N . ARG A 1 82 ? 3.314 -0.837 -16.971 1.00 97.56 82 ARG A N 1
ATOM 592 C CA . ARG A 1 82 ? 1.990 -1.211 -17.484 1.00 97.56 82 ARG A CA 1
ATOM 593 C C . ARG A 1 82 ? 1.639 -2.627 -17.052 1.00 97.56 82 ARG A C 1
ATOM 595 O O . ARG A 1 82 ? 0.548 -2.839 -16.526 1.00 97.56 82 ARG A O 1
ATOM 602 N N . THR A 1 83 ? 2.560 -3.565 -17.256 1.00 97.31 83 THR A N 1
ATOM 603 C CA . THR A 1 83 ? 2.377 -4.957 -16.826 1.00 97.31 83 THR A CA 1
ATOM 604 C C . THR A 1 83 ? 2.280 -5.041 -15.303 1.00 97.31 83 THR A C 1
ATOM 606 O O . THR A 1 83 ? 1.343 -5.645 -14.791 1.00 97.31 83 THR A O 1
ATOM 609 N N . ALA A 1 84 ? 3.139 -4.325 -14.568 1.00 96.06 84 ALA A N 1
ATOM 610 C CA . ALA A 1 84 ? 3.085 -4.308 -13.104 1.00 96.06 84 ALA A CA 1
ATOM 611 C C . ALA A 1 84 ? 1.737 -3.798 -12.551 1.00 96.06 84 ALA A C 1
ATOM 613 O O . ALA A 1 84 ? 1.196 -4.369 -11.603 1.00 96.06 84 ALA A O 1
ATOM 614 N N . VAL A 1 85 ? 1.162 -2.745 -13.147 1.00 96.62 85 VAL A N 1
ATOM 615 C CA . VAL A 1 85 ? -0.188 -2.276 -12.788 1.00 96.62 85 VAL A CA 1
ATOM 616 C C . VAL A 1 85 ? -1.247 -3.318 -13.142 1.00 96.62 85 VAL A C 1
ATOM 618 O O . VAL A 1 85 ? -2.134 -3.563 -12.327 1.00 96.62 85 VAL A O 1
ATOM 621 N N . ALA A 1 86 ? -1.168 -3.942 -14.321 1.00 96.56 86 ALA A N 1
ATOM 622 C CA . ALA A 1 86 ? -2.126 -4.967 -14.733 1.00 96.56 86 ALA A CA 1
ATOM 623 C C . ALA A 1 86 ? -2.146 -6.158 -13.759 1.00 96.56 86 ALA A C 1
ATOM 625 O O . ALA A 1 86 ? -3.228 -6.595 -13.365 1.00 96.56 86 ALA A O 1
ATOM 626 N N . ASP A 1 87 ? -0.978 -6.612 -13.302 1.00 95.62 87 ASP A N 1
ATOM 627 C CA . ASP A 1 87 ? -0.852 -7.700 -12.326 1.00 95.62 87 ASP A CA 1
ATOM 628 C C . ASP A 1 87 ? -1.473 -7.334 -10.970 1.00 95.62 87 ASP A C 1
ATOM 630 O O . ASP A 1 87 ? -2.186 -8.137 -10.361 1.00 95.62 87 ASP A O 1
ATOM 634 N N . LEU A 1 88 ? -1.236 -6.106 -10.496 1.00 95.19 88 LEU A N 1
ATOM 635 C CA . LEU A 1 88 ? -1.835 -5.595 -9.259 1.00 95.19 88 LEU A CA 1
ATOM 636 C C . LEU A 1 88 ? -3.361 -5.500 -9.372 1.00 95.19 88 LEU A C 1
ATOM 638 O O . LEU A 1 88 ? -4.074 -5.927 -8.466 1.00 95.19 88 LEU A O 1
ATOM 642 N N . VAL A 1 89 ? -3.873 -4.981 -10.490 1.00 95.19 89 VAL A N 1
ATOM 643 C CA . VAL A 1 89 ? -5.318 -4.895 -10.739 1.00 95.19 89 VAL A CA 1
ATOM 644 C C . VAL A 1 89 ? -5.933 -6.290 -10.795 1.00 95.19 89 VAL A C 1
ATOM 646 O O . VAL A 1 89 ? -6.928 -6.530 -10.119 1.00 95.19 89 VAL A O 1
ATOM 649 N N . ALA A 1 90 ? -5.324 -7.231 -11.521 1.00 94.25 90 ALA A N 1
ATOM 650 C CA . ALA A 1 90 ? -5.801 -8.610 -11.601 1.00 94.25 90 ALA A CA 1
ATOM 651 C C . ALA A 1 90 ? -5.881 -9.277 -10.217 1.00 94.25 90 ALA A C 1
ATOM 653 O O . ALA A 1 90 ? -6.867 -9.948 -9.910 1.00 94.25 90 ALA A O 1
ATOM 654 N N . ALA A 1 91 ? -4.891 -9.041 -9.352 1.00 92.00 91 ALA A N 1
ATOM 655 C CA . ALA A 1 91 ? -4.896 -9.534 -7.975 1.00 92.00 91 ALA A CA 1
ATOM 656 C C . ALA A 1 91 ? -5.990 -8.894 -7.101 1.00 92.00 91 ALA A C 1
ATOM 658 O O . ALA A 1 91 ? -6.491 -9.536 -6.176 1.00 92.00 91 ALA A O 1
ATOM 659 N N . GLY A 1 92 ? -6.358 -7.646 -7.404 1.00 87.94 92 GLY A N 1
ATOM 660 C CA . GLY A 1 92 ? -7.373 -6.866 -6.700 1.00 87.94 92 GLY A CA 1
ATOM 661 C C . GLY A 1 92 ? -8.821 -7.133 -7.124 1.00 87.94 92 GLY A C 1
ATOM 662 O O . GLY A 1 92 ? -9.721 -6.719 -6.403 1.00 87.94 92 GLY A O 1
ATOM 663 N N . ILE A 1 93 ? -9.087 -7.860 -8.220 1.00 82.81 93 ILE A N 1
ATOM 664 C CA . ILE A 1 93 ? -10.456 -8.220 -8.676 1.00 82.81 93 ILE A CA 1
ATOM 665 C C . ILE A 1 93 ? -11.092 -9.325 -7.789 1.00 82.81 93 ILE A C 1
ATOM 667 O O . ILE A 1 93 ? -11.972 -10.078 -8.199 1.00 82.81 93 ILE A O 1
ATOM 671 N N . ARG A 1 94 ? -10.695 -9.425 -6.517 1.00 61.38 94 ARG A N 1
ATOM 672 C CA . ARG A 1 94 ? -11.475 -10.163 -5.518 1.00 61.38 94 ARG A CA 1
ATOM 673 C C . ARG A 1 94 ? -12.547 -9.225 -4.962 1.00 61.38 94 ARG A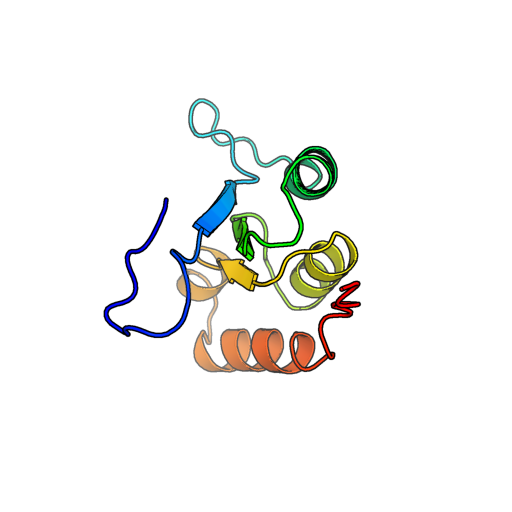 C 1
ATOM 675 O O . ARG A 1 94 ? -12.219 -8.077 -4.673 1.00 61.38 94 ARG A O 1
ATOM 682 N N . PRO A 1 95 ? -13.803 -9.666 -4.778 1.00 53.88 95 PRO A N 1
ATOM 683 C CA . PRO A 1 95 ? -14.775 -8.847 -4.069 1.00 53.88 95 PRO A CA 1
ATOM 684 C C . PRO A 1 95 ? -14.214 -8.538 -2.677 1.00 53.88 95 PRO A C 1
ATOM 686 O O . PRO A 1 95 ? -13.949 -9.457 -1.900 1.00 53.88 95 PRO A O 1
ATOM 689 N N . SER A 1 96 ? -13.990 -7.255 -2.377 1.00 54.44 96 SER A 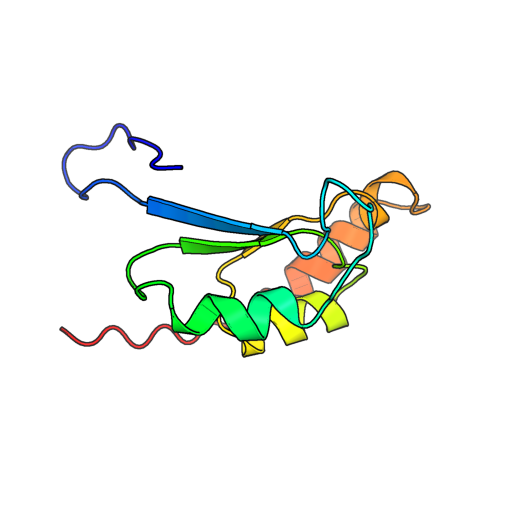N 1
ATOM 690 C CA . SER A 1 96 ? -13.698 -6.832 -1.013 1.00 54.44 96 SER A CA 1
ATOM 691 C C . SER A 1 96 ? -14.880 -7.277 -0.159 1.00 54.44 96 SER A C 1
ATOM 693 O O . SER A 1 96 ? -16.034 -6.952 -0.446 1.00 54.44 96 SER A O 1
ATOM 695 N N . MET A 1 97 ? -14.616 -8.124 0.836 1.00 49.38 97 MET A N 1
ATOM 696 C CA . MET A 1 97 ? -15.650 -8.684 1.705 1.00 49.38 97 MET A CA 1
ATOM 697 C C . MET A 1 97 ? -16.148 -7.597 2.657 1.00 49.38 97 MET A C 1
ATOM 699 O O . MET A 1 97 ? -15.813 -7.576 3.837 1.00 49.38 97 MET A O 1
ATOM 703 N N . ARG A 1 98 ? -16.933 -6.658 2.132 1.00 53.62 98 ARG A N 1
ATOM 704 C CA . ARG A 1 98 ? -17.632 -5.651 2.919 1.00 53.62 98 ARG A CA 1
ATOM 705 C C . ARG A 1 98 ? -18.998 -6.231 3.269 1.00 53.62 98 ARG A C 1
ATOM 707 O O . ARG A 1 98 ? -19.923 -6.174 2.465 1.00 53.62 98 ARG A O 1
ATOM 714 N N . GLN A 1 99 ? -19.115 -6.845 4.446 1.00 42.69 99 GLN A N 1
ATOM 715 C CA . GLN A 1 99 ? -20.437 -7.079 5.020 1.00 42.69 99 GLN A CA 1
ATOM 716 C C . GLN A 1 99 ? -20.953 -5.735 5.528 1.00 42.69 99 GLN A C 1
ATOM 718 O O . GLN A 1 99 ? -20.491 -5.225 6.545 1.00 42.69 99 GLN A O 1
ATOM 723 N N . SER A 1 100 ? -21.873 -5.135 4.781 1.00 37.12 100 SER A N 1
ATOM 724 C CA . SER A 1 100 ? -22.727 -4.074 5.299 1.00 37.12 100 SER A CA 1
ATOM 725 C C . SER A 1 100 ? -23.612 -4.694 6.383 1.00 37.12 100 SER A C 1
ATOM 727 O O . SER A 1 100 ? -24.423 -5.564 6.070 1.00 37.12 100 SER A O 1
ATOM 729 N N . GLN A 1 101 ? -23.431 -4.309 7.644 1.00 38.84 101 GLN A N 1
ATOM 730 C CA . GLN A 1 101 ? -24.483 -4.457 8.649 1.00 38.84 101 G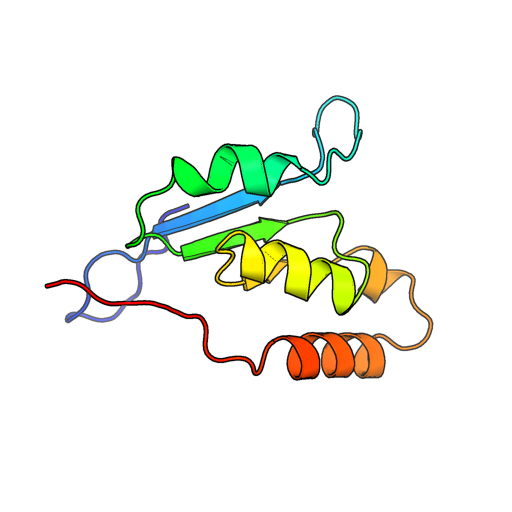LN A CA 1
ATOM 731 C C . GLN A 1 101 ? -25.159 -3.095 8.795 1.00 38.84 101 GLN A C 1
ATOM 733 O O . GLN A 1 101 ? -24.472 -2.092 9.006 1.00 38.84 101 GLN A O 1
ATOM 738 N N . ASP A 1 102 ? -26.473 -3.106 8.568 1.00 34.81 102 ASP A N 1
ATOM 739 C CA . ASP A 1 102 ? -27.410 -1.998 8.775 1.00 34.81 102 ASP A CA 1
ATOM 740 C C . ASP A 1 102 ? -27.439 -1.524 10.238 1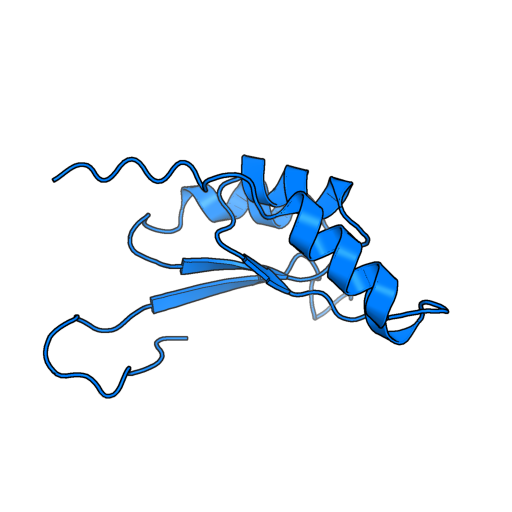.00 34.81 102 ASP A C 1
ATOM 742 O O . ASP A 1 102 ? -27.279 -2.375 11.148 1.00 34.81 102 ASP A O 1
#

Secondary structure (DSSP, 8-state):
-EE--S-TTS--EEEEEEESB-TTT--B-TTHHHHHGGGS-TTSEEEEES---SHHHHHHHHHTT-SEEE--HHHHHSS-HHHHHHHHHHHH-SPP------